Protein AF-A0A3D3L3G9-F1 (afdb_monomer_lite)

Secondary structure (DSSP, 8-state):
---SEE-TT--TT----TT---EE-B-TTSHHHHTT--TT-B-----EEEETTEEEETTTT--HHHHHHHHHHHH--

pLDDT: mean 92.99, std 5.5, range [55.78, 97.25]

Structure (mmCIF, N/CA/C/O backbone):
data_AF-A0A3D3L3G9-F1
#
_entry.id   AF-A0A3D3L3G9-F1
#
loop_
_atom_site.group_PDB
_atom_site.id
_atom_site.type_symbol
_atom_site.label_atom_id
_atom_site.label_alt_id
_atom_site.label_comp_id
_atom_site.label_asym_id
_atom_site.label_entity_id
_atom_site.label_seq_id
_atom_site.pdbx_PDB_ins_code
_atom_site.Cartn_x
_atom_site.Cartn_y
_atom_site.Cartn_z
_atom_site.occupancy
_atom_site.B_iso_or_equiv
_atom_site.auth_seq_id
_atom_site.auth_comp_id
_atom_site.auth_asym_id
_atom_site.auth_atom_id
_atom_site.pdbx_PDB_model_num
ATOM 1 N N . ALA A 1 1 ? 1.200 2.158 -2.832 1.00 91.56 1 ALA A N 1
ATOM 2 C CA . ALA A 1 1 ? 1.446 2.920 -4.080 1.00 91.56 1 ALA A CA 1
ATOM 3 C C . ALA A 1 1 ? 2.485 2.202 -4.949 1.00 91.56 1 ALA A C 1
ATOM 5 O O . ALA A 1 1 ? 2.934 1.128 -4.564 1.00 91.56 1 ALA A O 1
ATOM 6 N N . HIS A 1 2 ? 2.828 2.768 -6.114 1.00 95.62 2 HIS A N 1
ATOM 7 C CA . HIS A 1 2 ? 3.895 2.288 -7.013 1.00 95.62 2 HIS A CA 1
ATOM 8 C C . HIS A 1 2 ? 3.727 0.869 -7.582 1.00 95.62 2 HIS A C 1
ATOM 10 O O . HIS A 1 2 ? 4.700 0.229 -7.964 1.00 95.62 2 HIS A O 1
ATOM 16 N N . LEU A 1 3 ? 2.498 0.361 -7.678 1.00 96.00 3 LEU A N 1
ATOM 17 C CA . LEU A 1 3 ? 2.251 -0.997 -8.168 1.00 96.00 3 LEU A CA 1
ATOM 18 C C . LEU A 1 3 ? 2.640 -1.143 -9.646 1.00 96.00 3 LEU A C 1
ATOM 20 O O . LEU A 1 3 ? 2.358 -0.261 -10.457 1.00 96.00 3 LEU A O 1
ATOM 24 N N . SER A 1 4 ? 3.255 -2.270 -10.004 1.00 96.38 4 SER A N 1
ATOM 25 C CA . SER A 1 4 ? 3.499 -2.642 -11.408 1.00 96.38 4 SER A CA 1
ATOM 26 C C . SER A 1 4 ? 2.250 -3.237 -12.061 1.00 96.38 4 SER A C 1
ATOM 28 O O . SER A 1 4 ? 2.083 -3.165 -13.276 1.00 96.38 4 SER A O 1
ATOM 30 N N . HIS A 1 5 ? 1.361 -3.804 -11.244 1.00 96.69 5 HIS A N 1
ATOM 31 C CA . HIS A 1 5 ? 0.110 -4.406 -11.671 1.00 96.69 5 HIS A CA 1
ATOM 32 C C . HIS A 1 5 ? -0.932 -4.329 -10.550 1.00 96.69 5 HIS A C 1
ATOM 34 O O . HIS A 1 5 ? -0.602 -4.527 -9.379 1.00 96.69 5 HIS A O 1
ATOM 40 N N . ILE A 1 6 ? -2.186 -4.081 -10.923 1.00 96.94 6 ILE A N 1
ATOM 41 C CA . ILE A 1 6 ? -3.364 -4.236 -10.065 1.00 96.94 6 ILE A CA 1
ATOM 42 C C . ILE A 1 6 ? -4.152 -5.410 -10.637 1.00 96.94 6 ILE A C 1
ATOM 44 O O . ILE A 1 6 ? -4.416 -5.430 -11.841 1.00 96.94 6 ILE A O 1
ATOM 48 N N . ASP A 1 7 ? -4.505 -6.379 -9.792 1.00 96.62 7 ASP A N 1
ATOM 49 C CA . ASP A 1 7 ? -5.307 -7.523 -10.225 1.00 96.62 7 ASP A CA 1
ATOM 50 C C . ASP A 1 7 ? -6.666 -7.030 -10.754 1.00 96.62 7 ASP A C 1
ATOM 52 O O . ASP A 1 7 ? -7.346 -6.240 -10.103 1.00 96.62 7 ASP A O 1
ATOM 56 N N . SER A 1 8 ? -7.064 -7.484 -11.947 1.00 95.94 8 SER A N 1
ATOM 57 C CA . SER A 1 8 ? -8.273 -7.006 -12.644 1.00 95.94 8 SER A CA 1
ATOM 58 C C . SER A 1 8 ? -9.590 -7.216 -11.879 1.00 95.94 8 SER A C 1
ATOM 60 O O . SER A 1 8 ? -10.595 -6.563 -12.174 1.00 95.94 8 SER A O 1
ATOM 62 N N . THR A 1 9 ? -9.598 -8.114 -10.891 1.00 95.81 9 THR A N 1
ATOM 63 C CA . THR A 1 9 ? -10.743 -8.346 -10.003 1.00 95.81 9 THR A CA 1
ATOM 64 C C . THR A 1 9 ? -10.858 -7.293 -8.897 1.00 95.81 9 THR A C 1
ATOM 66 O O . THR A 1 9 ? -11.926 -7.140 -8.305 1.00 95.81 9 THR A O 1
ATOM 69 N N . ILE A 1 10 ? -9.791 -6.533 -8.634 1.00 97.12 10 ILE A N 1
ATOM 70 C CA . ILE A 1 10 ? -9.761 -5.452 -7.650 1.00 97.12 10 ILE A CA 1
ATOM 71 C C . ILE A 1 10 ? -10.254 -4.166 -8.304 1.00 97.12 10 ILE A C 1
ATOM 73 O O . ILE A 1 10 ? -9.538 -3.494 -9.044 1.00 97.12 10 ILE A O 1
ATOM 77 N N . GLN A 1 11 ? -11.504 -3.820 -8.010 1.00 96.69 11 GLN A N 1
ATOM 78 C CA . GLN A 1 11 ? -12.179 -2.635 -8.533 1.00 96.69 11 GLN A CA 1
ATOM 79 C C . GLN A 1 11 ? -12.842 -1.840 -7.397 1.00 96.69 11 GLN A C 1
ATOM 81 O O . GLN A 1 11 ? -13.113 -2.395 -6.328 1.00 96.69 11 GLN A O 1
ATOM 86 N N . PRO A 1 12 ? -13.122 -0.538 -7.582 1.00 97.00 12 PRO A N 1
ATOM 87 C CA . PRO A 1 12 ? -13.828 0.245 -6.573 1.00 97.00 12 PRO A CA 1
ATOM 88 C C . PRO A 1 12 ? -15.145 -0.419 -6.140 1.00 97.00 12 PRO A C 1
ATOM 90 O O . 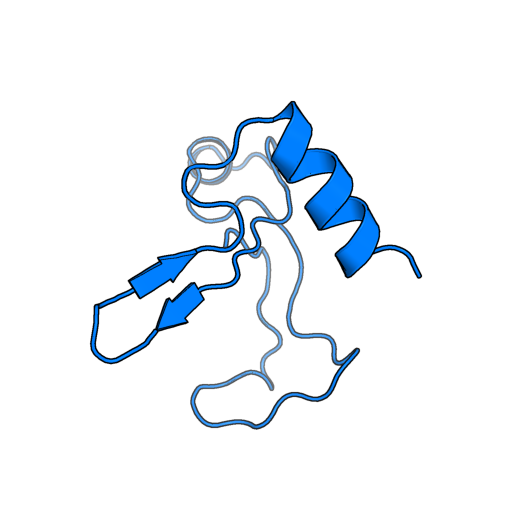PRO A 1 12 ? -15.941 -0.840 -6.975 1.00 97.00 12 PRO A O 1
ATOM 93 N N . GLY A 1 13 ? -15.370 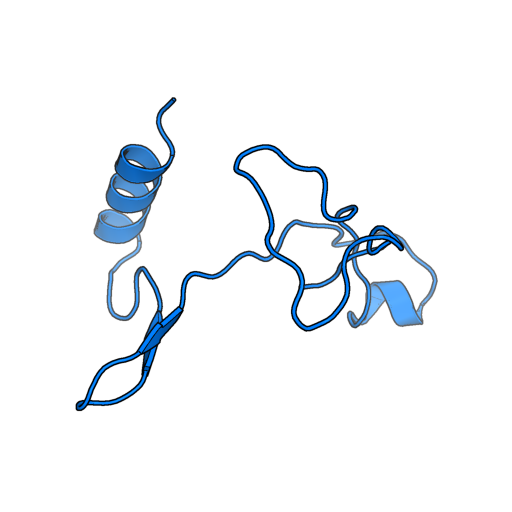-0.505 -4.827 1.00 96.88 13 GLY A N 1
ATOM 94 C CA . GLY A 1 13 ? -16.588 -1.076 -4.240 1.00 96.88 13 GLY A CA 1
ATOM 95 C C . GLY A 1 13 ? -16.540 -2.577 -3.932 1.00 96.88 13 GLY A C 1
ATOM 96 O O . GLY A 1 13 ? -17.473 -3.082 -3.307 1.00 96.88 13 GLY A O 1
ATOM 97 N N . ILE A 1 14 ? -15.477 -3.301 -4.305 1.00 96.94 14 ILE A N 1
ATOM 98 C CA . ILE A 1 14 ? -15.354 -4.719 -3.938 1.00 96.94 14 ILE A CA 1
ATOM 99 C C . ILE A 1 14 ? -14.942 -4.906 -2.471 1.00 96.94 14 ILE A C 1
ATOM 101 O O . ILE A 1 14 ? -14.249 -4.079 -1.880 1.00 96.94 14 ILE A O 1
ATOM 105 N N . THR A 1 15 ? -15.324 -6.043 -1.887 1.00 97.25 15 THR A N 1
ATOM 106 C CA . THR A 1 15 ? -14.795 -6.487 -0.589 1.00 97.25 15 THR A CA 1
ATOM 107 C C . THR A 1 15 ? -13.554 -7.347 -0.804 1.00 97.25 15 THR A C 1
ATOM 109 O O . THR A 1 15 ? -13.599 -8.317 -1.559 1.00 97.25 15 THR A O 1
ATOM 112 N N . VAL A 1 16 ? -12.466 -7.026 -0.104 1.00 95.81 16 VAL A N 1
ATOM 113 C CA . VAL A 1 16 ? -11.202 -7.778 -0.140 1.00 95.81 16 VAL A CA 1
ATOM 114 C C . VAL A 1 16 ? -11.055 -8.605 1.137 1.00 95.81 16 VAL A C 1
ATOM 116 O O . VAL A 1 16 ? -11.382 -8.139 2.229 1.00 95.81 16 VAL A O 1
ATOM 119 N N . LYS 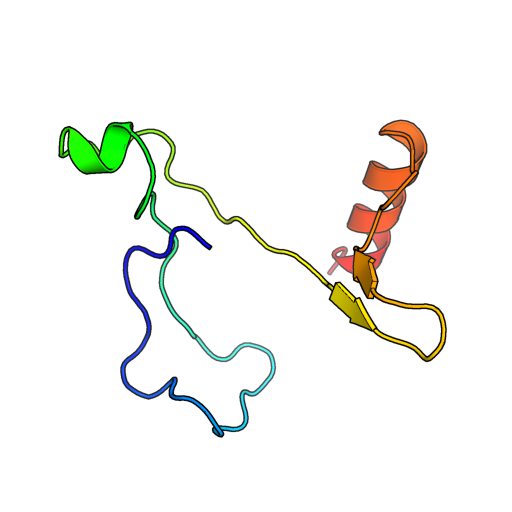A 1 17 ? -10.559 -9.841 1.017 1.00 95.75 17 LYS A N 1
ATOM 120 C CA . LYS A 1 17 ? -10.278 -10.723 2.163 1.00 95.75 17 LYS A CA 1
ATOM 121 C C . LYS A 1 17 ? -8.814 -10.632 2.593 1.00 95.75 17 LYS A C 1
ATOM 123 O O . LYS A 1 17 ? -7.925 -10.397 1.778 1.00 95.75 17 LYS A O 1
ATOM 128 N N . ARG A 1 18 ? -8.538 -10.897 3.875 1.00 92.88 18 ARG A N 1
ATOM 129 C CA . ARG A 1 18 ? -7.159 -11.047 4.371 1.00 92.88 18 ARG A CA 1
ATOM 130 C C . ARG A 1 18 ? -6.420 -12.109 3.548 1.00 92.88 18 ARG A C 1
ATOM 132 O O . ARG A 1 18 ? -6.943 -13.203 3.358 1.00 92.88 18 ARG A O 1
ATOM 139 N N . GLY A 1 19 ? -5.211 -11.783 3.092 1.00 90.62 19 GLY A N 1
ATOM 140 C CA . GLY A 1 19 ? -4.372 -12.679 2.288 1.00 90.62 19 GLY A CA 1
ATOM 141 C C . GLY A 1 19 ? -4.749 -12.759 0.806 1.00 90.62 19 GLY A C 1
ATOM 142 O O . GLY A 1 19 ? -4.083 -13.465 0.056 1.00 90.62 19 GLY A O 1
ATOM 143 N N . GLN A 1 20 ? -5.785 -12.041 0.363 1.00 95.81 20 GLN A N 1
ATOM 144 C CA . GLN A 1 20 ? -6.114 -11.944 -1.055 1.00 95.81 20 GLN A CA 1
ATOM 145 C C . GLN A 1 20 ? -5.019 -11.171 -1.800 1.00 95.81 20 GLN A C 1
ATOM 147 O O . GLN A 1 20 ? -4.604 -10.094 -1.369 1.00 95.81 20 GLN A O 1
ATOM 152 N N . LEU A 1 21 ? -4.574 -11.710 -2.935 1.00 95.06 21 LEU A N 1
ATOM 153 C CA . LEU A 1 21 ? -3.686 -10.999 -3.847 1.00 95.06 21 LEU A CA 1
ATOM 154 C C . LEU A 1 21 ? -4.433 -9.805 -4.452 1.00 95.06 21 LEU A C 1
ATOM 156 O O . LEU A 1 21 ? -5.522 -9.976 -4.995 1.00 95.06 21 LEU A O 1
ATOM 160 N N . ILE A 1 22 ? -3.846 -8.610 -4.358 1.00 96.56 22 ILE A N 1
ATOM 161 C CA . ILE A 1 22 ? -4.445 -7.379 -4.903 1.00 96.56 22 ILE A CA 1
ATOM 162 C C . ILE A 1 22 ? -3.624 -6.733 -6.027 1.00 96.56 22 ILE A C 1
ATOM 164 O O . ILE A 1 22 ? -4.106 -5.844 -6.726 1.00 96.56 22 ILE A O 1
ATOM 168 N N . GLY A 1 23 ? -2.376 -7.161 -6.209 1.00 95.94 23 GLY A N 1
ATOM 169 C CA . GLY A 1 23 ? -1.464 -6.578 -7.183 1.00 95.94 23 GLY A CA 1
ATOM 170 C C . GLY A 1 23 ? -0.018 -6.994 -6.948 1.00 95.94 23 GLY A C 1
ATOM 171 O O . GLY A 1 23 ? 0.273 -7.848 -6.111 1.00 95.94 23 GLY A O 1
ATOM 172 N N . MET A 1 24 ? 0.889 -6.368 -7.693 1.00 96.44 24 MET A N 1
ATOM 173 C CA . MET A 1 24 ? 2.331 -6.608 -7.629 1.00 96.44 24 MET A CA 1
ATOM 174 C C . MET A 1 24 ? 3.068 -5.299 -7.340 1.00 96.44 24 MET A C 1
ATOM 176 O O . MET A 1 24 ? 2.732 -4.253 -7.902 1.00 96.44 24 MET A O 1
ATOM 180 N N . SER A 1 25 ? 4.086 -5.350 -6.476 1.00 95.81 25 SER A N 1
ATOM 181 C CA . SER A 1 25 ? 4.957 -4.200 -6.218 1.00 95.81 25 SER A CA 1
ATOM 182 C C . SER A 1 25 ? 5.706 -3.780 -7.486 1.00 95.81 25 SER A C 1
ATOM 184 O O . SER A 1 25 ? 5.842 -4.539 -8.449 1.00 95.81 25 SER A O 1
ATOM 186 N N . GLY A 1 26 ? 6.158 -2.535 -7.518 1.00 96.62 26 GLY A N 1
ATOM 187 C CA . GLY A 1 26 ? 6.832 -1.963 -8.673 1.00 96.62 26 GLY A CA 1
ATOM 188 C C . GLY A 1 26 ? 7.417 -0.599 -8.345 1.00 96.62 26 GLY A C 1
ATOM 189 O O . GLY A 1 26 ? 7.650 -0.278 -7.181 1.00 96.62 26 GLY A O 1
ATOM 190 N N . ASN A 1 27 ? 7.642 0.197 -9.384 1.00 97.00 27 ASN A N 1
ATOM 191 C CA . ASN A 1 27 ? 8.132 1.569 -9.284 1.00 97.00 27 ASN A CA 1
ATOM 192 C C . ASN A 1 27 ? 7.276 2.567 -10.091 1.00 97.00 27 ASN A C 1
ATOM 194 O O . ASN A 1 27 ? 7.731 3.673 -10.379 1.00 97.00 27 ASN A O 1
ATOM 198 N N . SER A 1 28 ? 6.042 2.211 -10.472 1.00 96.00 28 SER A N 1
ATOM 199 C CA . SER A 1 28 ? 5.157 3.080 -11.267 1.00 96.00 28 SER A CA 1
ATOM 200 C C . SER A 1 28 ? 4.984 4.458 -10.620 1.00 96.00 28 SER A C 1
ATOM 202 O O . SER A 1 28 ? 4.749 4.553 -9.417 1.00 96.00 28 SER A O 1
ATOM 204 N N . GLY A 1 29 ? 5.075 5.534 -11.405 1.00 93.44 29 GLY A N 1
ATOM 205 C CA . GLY A 1 29 ? 4.958 6.908 -10.894 1.00 93.44 29 GLY A CA 1
ATOM 206 C C . GLY A 1 29 ? 6.234 7.478 -10.257 1.00 93.44 29 GLY A C 1
ATOM 207 O O . GLY A 1 29 ? 6.161 8.515 -9.609 1.00 93.44 29 GLY A O 1
ATOM 208 N N . THR A 1 30 ? 7.389 6.823 -10.427 1.00 94.25 30 THR A N 1
ATOM 209 C CA . THR A 1 30 ? 8.707 7.326 -9.994 1.00 94.25 30 THR A CA 1
ATOM 210 C C . THR A 1 30 ? 9.566 7.766 -11.188 1.00 94.25 30 THR A C 1
ATOM 212 O O . THR A 1 30 ? 9.316 7.362 -12.324 1.00 94.25 30 THR A O 1
ATOM 215 N N . GLU A 1 31 ? 10.610 8.570 -10.949 1.00 95.94 31 GLU A N 1
ATOM 216 C CA . GLU A 1 31 ? 11.560 8.990 -11.996 1.00 95.94 31 GLU A CA 1
ATOM 217 C C . GLU A 1 31 ? 12.226 7.799 -12.729 1.00 95.94 31 GLU A C 1
ATOM 219 O O . GLU A 1 31 ? 12.241 7.821 -13.965 1.00 95.94 31 GLU A O 1
ATOM 224 N N . PRO A 1 32 ? 12.728 6.742 -12.049 1.00 94.88 32 PRO A N 1
ATOM 225 C CA . PRO A 1 32 ? 13.281 5.567 -12.729 1.00 94.88 32 PRO A CA 1
ATOM 226 C C . PRO A 1 32 ? 12.305 4.885 -13.694 1.00 94.88 32 PRO A C 1
ATOM 228 O O . PRO A 1 32 ? 12.695 4.519 -14.804 1.00 94.88 32 PRO A O 1
ATOM 231 N N . ALA A 1 33 ? 11.023 4.783 -13.322 1.00 93.94 33 ALA A N 1
ATOM 232 C CA . ALA A 1 33 ? 10.001 4.210 -14.195 1.00 93.94 33 ALA A CA 1
ATOM 233 C C . ALA A 1 33 ? 9.808 5.036 -15.476 1.00 93.94 33 ALA A C 1
ATOM 235 O O . ALA A 1 33 ? 9.680 4.464 -16.557 1.00 93.94 33 ALA A O 1
ATOM 236 N N . THR A 1 34 ? 9.869 6.370 -15.389 1.00 94.12 34 THR A N 1
ATOM 237 C CA . THR A 1 34 ? 9.830 7.260 -16.566 1.00 94.12 34 THR A CA 1
ATOM 238 C C . THR A 1 34 ? 11.019 7.031 -17.501 1.00 94.12 34 THR A C 1
ATOM 240 O O . THR A 1 34 ? 10.879 7.133 -18.717 1.00 94.12 34 THR A O 1
ATOM 243 N N . LYS A 1 35 ? 12.187 6.672 -16.955 1.00 96.50 35 LYS A N 1
ATOM 244 C CA . LYS A 1 35 ? 13.382 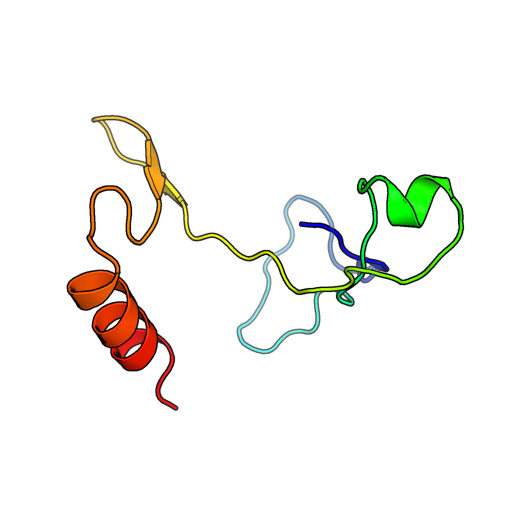6.305 -17.733 1.00 96.50 35 LYS A CA 1
ATOM 245 C C . LYS A 1 35 ? 13.356 4.858 -18.247 1.00 96.50 35 LYS A C 1
ATOM 247 O O . LYS A 1 35 ? 14.308 4.430 -18.892 1.00 96.50 35 LYS A O 1
ATOM 252 N N . GLY A 1 36 ? 12.291 4.103 -17.969 1.00 93.44 36 GLY A N 1
ATOM 253 C CA . GLY A 1 36 ? 12.129 2.714 -18.397 1.00 93.44 36 GLY A CA 1
ATOM 254 C C . GLY A 1 36 ? 12.931 1.697 -17.582 1.00 93.44 36 GLY A C 1
ATOM 255 O O . GLY A 1 36 ? 13.041 0.546 -18.005 1.00 93.44 36 GLY A O 1
ATOM 256 N N . THR A 1 37 ? 13.491 2.085 -16.430 1.00 95.00 37 THR A N 1
ATOM 257 C CA . THR A 1 37 ? 14.209 1.153 -15.549 1.00 95.00 37 THR A CA 1
ATOM 258 C C . THR A 1 37 ? 13.297 0.622 -14.445 1.00 95.00 37 THR A C 1
ATOM 260 O O . THR A 1 37 ? 12.215 1.147 -14.174 1.00 95.00 37 THR A O 1
ATOM 263 N N . ARG A 1 38 ? 13.730 -0.467 -13.802 1.00 91.50 38 ARG A N 1
ATOM 264 C CA . ARG A 1 38 ? 13.036 -1.079 -12.656 1.00 91.50 38 ARG A CA 1
ATOM 265 C C . ARG A 1 38 ? 13.627 -0.653 -11.312 1.00 91.50 38 ARG A C 1
ATOM 267 O O . ARG A 1 38 ? 13.257 -1.208 -10.279 1.00 91.50 38 ARG A O 1
ATOM 274 N N . ASP A 1 39 ? 14.548 0.306 -11.325 1.00 95.31 39 ASP A N 1
ATOM 275 C CA . ASP A 1 39 ? 15.230 0.744 -10.114 1.00 95.31 39 ASP A CA 1
ATOM 276 C C . ASP A 1 39 ? 14.237 1.387 -9.146 1.00 95.31 39 ASP A C 1
ATOM 278 O O . ASP A 1 39 ? 13.249 2.011 -9.550 1.00 95.31 39 ASP A O 1
ATOM 282 N N . GLY A 1 40 ? 14.496 1.204 -7.852 1.00 91.38 40 GLY A N 1
ATOM 283 C CA . GLY A 1 40 ? 13.642 1.735 -6.795 1.00 91.38 40 GLY A CA 1
ATOM 284 C C . GLY A 1 40 ? 12.289 1.035 -6.663 1.00 91.38 40 GLY A C 1
ATOM 285 O O . GLY A 1 40 ? 11.404 1.589 -6.019 1.00 91.38 40 GLY A O 1
ATOM 286 N N . ALA A 1 41 ? 12.091 -0.157 -7.239 1.00 94.12 41 ALA A N 1
ATOM 287 C CA . ALA A 1 41 ? 10.881 -0.937 -6.994 1.00 94.12 41 ALA A CA 1
ATOM 288 C C . ALA A 1 41 ? 10.803 -1.389 -5.526 1.00 94.12 41 ALA A C 1
ATOM 290 O O . ALA A 1 41 ? 11.679 -2.099 -5.036 1.00 94.12 41 ALA A O 1
ATOM 291 N N . HIS A 1 42 ? 9.746 -0.980 -4.828 1.00 92.94 42 HIS A N 1
ATOM 292 C CA . HIS A 1 42 ? 9.505 -1.311 -3.424 1.00 92.94 42 HIS A CA 1
ATOM 293 C C . HIS A 1 42 ? 8.004 -1.293 -3.122 1.00 92.94 42 HIS A C 1
ATOM 295 O O . HIS A 1 42 ? 7.192 -0.805 -3.910 1.00 92.94 42 HIS A O 1
ATOM 301 N N . LEU A 1 43 ? 7.615 -1.850 -1.976 1.00 90.44 43 LEU A N 1
ATOM 302 C CA . LEU A 1 43 ? 6.248 -1.728 -1.486 1.00 90.44 43 LEU A CA 1
ATOM 303 C C . LEU A 1 43 ? 6.120 -0.447 -0.657 1.00 90.44 43 LEU A C 1
ATOM 305 O O . LEU A 1 43 ? 6.710 -0.347 0.413 1.00 90.44 43 LEU A O 1
ATOM 309 N N . HIS A 1 44 ? 5.309 0.499 -1.132 1.00 91.31 44 HIS A N 1
ATOM 310 C CA . HIS A 1 44 ? 4.840 1.628 -0.325 1.00 91.31 44 HIS A CA 1
ATOM 311 C C . HIS A 1 44 ? 3.450 1.315 0.224 1.00 91.31 44 HIS A C 1
ATOM 313 O O . HIS A 1 44 ? 2.498 1.186 -0.558 1.00 91.31 44 HIS A O 1
ATOM 319 N N . TRP A 1 45 ? 3.333 1.193 1.544 1.00 89.75 45 TRP A N 1
ATOM 320 C CA . TRP A 1 45 ? 2.094 0.866 2.248 1.00 89.75 45 TRP A CA 1
ATOM 321 C C . TRP A 1 45 ? 1.847 1.858 3.384 1.00 89.75 45 TRP A C 1
ATOM 323 O O . TRP A 1 45 ? 2.778 2.234 4.090 1.00 89.75 45 TRP A O 1
ATOM 333 N N . GLU A 1 46 ? 0.588 2.250 3.562 1.00 90.81 46 GLU A N 1
ATOM 334 C CA . GLU A 1 46 ? 0.151 3.209 4.577 1.00 90.81 46 GLU A CA 1
ATOM 335 C C . GLU A 1 46 ? -1.147 2.725 5.229 1.00 90.81 46 GLU A C 1
ATOM 337 O O . GLU A 1 46 ? -1.994 2.109 4.576 1.00 90.81 46 GLU A O 1
ATOM 342 N N . LEU A 1 47 ? -1.316 3.058 6.510 1.00 90.56 47 LEU A N 1
ATOM 343 C CA . LEU A 1 47 ? -2.582 2.944 7.226 1.00 90.56 47 LEU A CA 1
ATOM 344 C C . LEU A 1 47 ? -3.028 4.341 7.647 1.00 90.56 47 LEU A C 1
ATOM 346 O O . LEU A 1 47 ? -2.427 4.940 8.540 1.00 90.56 47 LEU A O 1
ATOM 350 N N . LEU A 1 48 ? -4.083 4.829 6.999 1.00 93.06 48 LEU A N 1
ATOM 351 C CA . LEU A 1 48 ? -4.725 6.099 7.315 1.00 93.06 48 LEU A CA 1
ATOM 352 C C . LEU A 1 48 ? -5.875 5.863 8.298 1.00 93.06 48 LEU A C 1
ATOM 354 O O . LEU A 1 48 ? -6.718 4.987 8.097 1.00 93.06 48 LEU A O 1
ATOM 358 N N . LEU A 1 49 ? -5.900 6.651 9.366 1.00 90.81 49 LEU A N 1
ATOM 359 C CA . LEU A 1 49 ? -6.924 6.655 10.398 1.00 90.81 49 LEU A CA 1
ATOM 360 C C . LEU A 1 49 ? -7.687 7.974 10.300 1.00 90.81 49 LEU A C 1
ATOM 362 O O . LEU A 1 49 ? -7.122 9.047 10.490 1.00 90.81 49 LEU A O 1
ATOM 366 N N . GLN A 1 50 ? -8.984 7.898 10.018 1.00 93.25 50 GLN A N 1
ATOM 367 C CA . GLN A 1 50 ? -9.848 9.071 9.913 1.00 93.25 50 GLN A CA 1
ATOM 368 C C . GLN A 1 50 ? -10.862 9.086 11.056 1.00 93.25 50 GLN A C 1
ATOM 370 O O . GLN A 1 50 ? -11.524 8.086 11.337 1.00 93.25 50 GLN A O 1
ATOM 375 N N . ASN A 1 51 ? -10.997 10.230 11.725 1.00 89.31 51 ASN A N 1
ATOM 376 C CA . ASN A 1 51 ? -12.014 10.458 12.748 1.00 89.31 51 ASN A CA 1
ATOM 377 C C . ASN A 1 51 ? -12.532 11.908 12.693 1.00 89.31 51 ASN A C 1
ATOM 379 O O . ASN A 1 51 ? -12.155 12.687 11.821 1.00 89.31 51 ASN A O 1
ATOM 383 N N . LYS A 1 52 ? -13.419 12.292 13.625 1.00 92.69 52 LYS A N 1
ATOM 384 C CA . LYS A 1 52 ? -13.993 13.655 13.674 1.00 92.69 52 LYS A CA 1
ATOM 385 C C . LYS A 1 52 ? -12.939 14.770 13.770 1.00 92.69 52 LYS A C 1
ATOM 387 O O . LYS A 1 52 ? -13.234 15.898 13.397 1.00 92.69 52 LYS A O 1
ATOM 392 N N . GLY A 1 53 ? -11.754 14.468 14.297 1.00 88.88 53 GLY A N 1
ATOM 393 C CA . GLY A 1 53 ? -10.625 15.384 14.443 1.00 88.88 53 GLY A CA 1
ATOM 394 C C . GLY A 1 53 ? -9.695 15.456 13.229 1.00 88.88 53 GLY A C 1
ATOM 395 O O . GLY A 1 53 ? -8.719 16.196 13.289 1.00 88.88 53 GLY A O 1
ATOM 396 N N . GLY A 1 54 ? -9.979 14.725 12.147 1.00 92.94 54 GLY A N 1
ATOM 397 C CA . GLY A 1 54 ? -9.193 14.740 10.913 1.00 92.94 54 GLY A CA 1
ATOM 398 C C . GLY A 1 54 ? -8.591 13.383 10.557 1.00 92.94 54 GLY A C 1
ATOM 399 O O . GLY A 1 54 ? -9.049 12.333 11.015 1.00 92.94 54 GLY A O 1
ATOM 400 N N . GLU A 1 55 ? -7.574 13.428 9.702 1.00 94.50 55 GLU A N 1
ATOM 401 C CA . GLU A 1 55 ? -6.818 12.269 9.230 1.00 94.50 55 GLU A CA 1
ATOM 402 C C . GLU A 1 55 ? -5.445 12.222 9.903 1.00 94.50 55 GLU A C 1
ATOM 404 O O . GLU A 1 55 ? -4.762 13.241 10.022 1.00 94.50 55 GLU A O 1
ATOM 409 N N . SER A 1 56 ? -5.042 11.027 10.324 1.00 93.44 56 SER A N 1
ATOM 410 C CA . SER A 1 56 ? -3.676 10.716 10.723 1.00 93.44 56 SER A CA 1
ATOM 411 C C . SER A 1 56 ? -3.189 9.434 10.054 1.00 93.44 56 SER A C 1
ATOM 413 O O . SER A 1 56 ? -3.984 8.655 9.531 1.00 93.44 56 SER A O 1
ATOM 415 N N . TYR A 1 57 ? -1.880 9.193 10.071 1.00 92.69 57 TYR A N 1
ATOM 416 C CA . TYR A 1 57 ? -1.293 7.941 9.586 1.00 92.69 57 TYR A CA 1
ATOM 417 C C . TYR A 1 57 ? -0.572 7.181 10.703 1.00 92.69 57 TYR A C 1
ATOM 419 O O . TYR A 1 57 ? -0.092 7.768 11.677 1.00 92.69 57 TYR A O 1
ATOM 427 N N . LEU A 1 58 ? -0.501 5.852 10.579 1.00 91.44 58 LEU A N 1
ATOM 428 C CA . LEU A 1 58 ? 0.219 5.002 11.528 1.00 91.44 58 LEU A CA 1
ATOM 429 C C . LEU A 1 58 ? 1.681 5.455 11.651 1.00 91.44 58 LEU A C 1
ATOM 431 O O . LEU A 1 58 ? 2.419 5.459 10.670 1.00 91.44 58 LEU A O 1
ATOM 435 N N . GLY A 1 59 ? 2.097 5.811 12.867 1.00 92.12 59 GLY A N 1
ATOM 436 C CA . GLY A 1 59 ? 3.452 6.294 13.139 1.00 92.12 59 GLY A CA 1
ATOM 437 C C . GLY A 1 59 ? 3.647 7.804 13.004 1.00 92.12 59 GLY A C 1
ATOM 438 O O . GLY A 1 59 ? 4.759 8.289 13.200 1.00 92.12 59 GLY A O 1
ATOM 439 N N . GLN A 1 60 ? 2.596 8.570 12.698 1.00 93.31 60 GLN A N 1
ATOM 440 C CA . GLN A 1 60 ? 2.684 10.026 12.631 1.00 93.31 60 GLN A CA 1
ATOM 441 C C . GLN A 1 60 ? 3.172 10.623 13.956 1.00 93.31 60 GLN A C 1
ATOM 443 O O . GLN A 1 60 ? 2.603 10.372 15.017 1.00 93.31 60 GLN A O 1
ATOM 448 N N . GLY A 1 61 ? 4.223 11.441 13.877 1.00 93.19 61 GLY A N 1
ATOM 449 C CA . GLY A 1 61 ? 4.825 12.098 15.038 1.00 93.19 61 GLY A CA 1
ATOM 450 C C . GLY A 1 61 ? 5.692 11.192 15.918 1.00 93.19 61 GLY A C 1
ATOM 451 O O . GLY A 1 61 ? 6.226 11.684 16.908 1.00 93.19 61 GLY A O 1
ATOM 452 N N . LEU A 1 62 ? 5.859 9.909 15.575 1.00 95.56 62 LEU A N 1
ATOM 453 C CA . LEU A 1 62 ? 6.767 9.015 16.292 1.00 95.56 62 LEU A CA 1
ATOM 454 C C . LEU A 1 62 ? 8.210 9.183 15.816 1.00 95.56 62 LEU A C 1
ATOM 456 O O . LEU A 1 62 ? 8.477 9.410 14.633 1.00 95.56 62 LEU A O 1
ATOM 460 N N . SER A 1 63 ? 9.142 9.028 16.755 1.00 96.25 63 SER A N 1
ATOM 461 C CA . SER A 1 63 ? 10.558 8.873 16.439 1.00 96.25 63 SER A CA 1
ATOM 462 C C . SER A 1 63 ? 10.815 7.504 15.799 1.00 96.25 63 SER A C 1
ATOM 464 O O . SER A 1 63 ? 9.984 6.598 15.883 1.00 96.25 63 SER A O 1
ATOM 466 N N . TYR A 1 64 ? 11.983 7.324 15.179 1.00 91.94 64 TYR A N 1
ATOM 467 C CA . TYR A 1 64 ? 12.378 6.017 14.648 1.00 91.94 64 TYR A CA 1
ATOM 468 C C . TYR A 1 64 ? 12.421 4.937 15.744 1.00 91.94 64 TYR A C 1
ATOM 470 O O . TYR A 1 64 ? 11.944 3.821 15.524 1.00 91.94 64 TYR A O 1
ATOM 478 N N . ASP A 1 65 ? 12.928 5.298 16.925 1.00 96.06 65 ASP A N 1
ATOM 479 C CA . ASP A 1 65 ? 13.091 4.390 18.064 1.00 96.06 65 ASP A CA 1
ATOM 480 C C . ASP A 1 65 ? 11.745 3.908 18.626 1.00 96.06 65 ASP A C 1
ATOM 482 O O . ASP A 1 65 ? 11.673 2.804 19.162 1.00 96.06 65 ASP A O 1
ATOM 486 N N . ASP A 1 66 ? 10.668 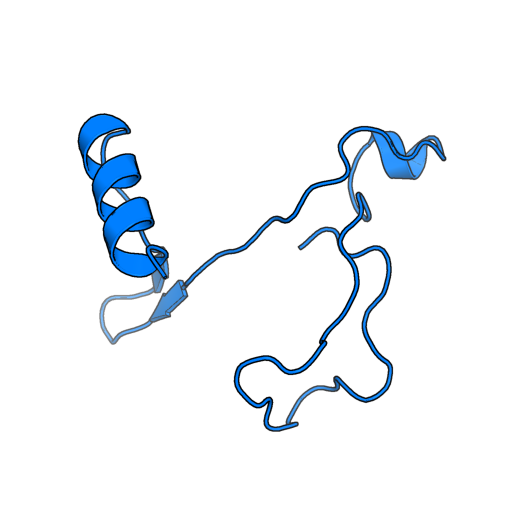4.678 18.436 1.00 96.00 66 ASP A N 1
ATOM 487 C CA . ASP A 1 66 ? 9.300 4.285 18.802 1.00 96.00 66 ASP A CA 1
ATOM 488 C C . ASP A 1 66 ? 8.561 3.589 17.648 1.00 96.00 66 ASP A C 1
ATOM 490 O O . ASP A 1 66 ? 7.793 2.642 17.852 1.00 96.00 66 ASP A O 1
ATOM 494 N N . LEU A 1 67 ? 8.791 4.044 16.413 1.00 93.25 67 LEU A N 1
ATOM 495 C CA . LEU A 1 67 ? 8.129 3.527 15.219 1.00 93.25 67 LEU A CA 1
ATOM 496 C C . LEU A 1 67 ? 8.541 2.084 14.925 1.00 93.25 67 LEU A C 1
ATOM 498 O O . LEU A 1 67 ? 7.690 1.247 14.622 1.00 93.25 67 LEU A O 1
ATOM 502 N N . PHE A 1 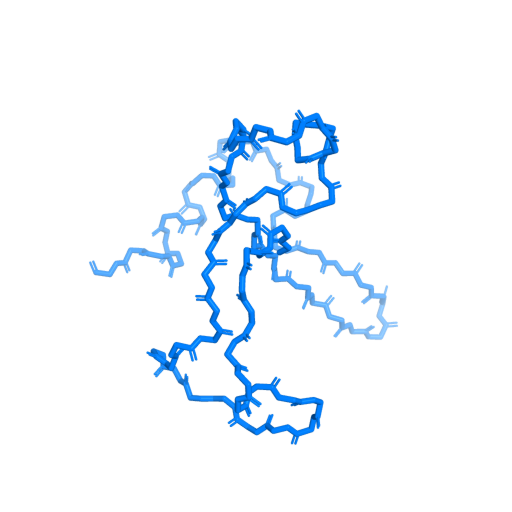68 ? 9.835 1.776 15.005 1.00 90.81 68 PHE A N 1
ATOM 503 C CA . PHE A 1 68 ? 10.340 0.459 14.627 1.00 90.81 68 PHE A CA 1
ATOM 504 C C . PHE A 1 68 ? 9.798 -0.670 15.532 1.00 90.81 68 PHE A C 1
ATOM 506 O O . PHE A 1 68 ? 9.300 -1.668 14.999 1.00 90.81 68 PHE A O 1
ATOM 513 N N . PRO A 1 69 ? 9.777 -0.535 16.875 1.00 93.81 69 PRO A N 1
ATOM 514 C CA . PRO A 1 69 ? 9.112 -1.503 17.749 1.00 93.81 69 PRO A CA 1
ATOM 515 C C . PRO A 1 69 ? 7.603 -1.619 17.507 1.00 93.81 69 PRO A C 1
ATOM 517 O O . PRO A 1 69 ? 7.076 -2.731 17.528 1.00 93.81 69 PRO A O 1
ATOM 520 N N . LEU A 1 70 ? 6.906 -0.503 17.249 1.00 91.94 70 LEU A N 1
ATOM 521 C CA . LEU A 1 70 ? 5.473 -0.511 16.938 1.00 91.94 70 LEU A CA 1
ATOM 522 C C . LEU A 1 70 ? 5.178 -1.351 15.690 1.00 91.94 70 LEU A C 1
ATOM 524 O O . LEU A 1 70 ? 4.291 -2.205 15.717 1.00 91.94 70 LEU A O 1
ATOM 528 N N . LEU A 1 71 ? 5.932 -1.133 14.611 1.00 89.69 71 LEU A N 1
ATOM 529 C CA . LEU A 1 71 ? 5.781 -1.897 13.374 1.00 89.69 71 LEU A CA 1
ATOM 530 C C . LEU A 1 71 ? 6.082 -3.380 13.604 1.00 89.69 71 LEU A C 1
ATOM 532 O O . LEU A 1 71 ? 5.308 -4.226 13.161 1.00 89.69 71 LEU A O 1
ATOM 536 N N . ASN A 1 72 ? 7.142 -3.703 14.352 1.00 89.44 72 ASN A N 1
ATOM 537 C CA . ASN A 1 72 ? 7.445 -5.091 14.694 1.00 89.44 72 ASN A CA 1
ATOM 538 C C . ASN A 1 72 ? 6.313 -5.750 15.481 1.00 89.44 72 ASN A C 1
ATOM 540 O O . ASN A 1 72 ? 5.992 -6.881 15.174 1.00 89.44 72 ASN A O 1
ATOM 544 N N . ASN A 1 73 ? 5.671 -5.065 16.428 1.00 89.50 73 ASN A N 1
ATOM 545 C CA . ASN A 1 73 ? 4.538 -5.622 17.175 1.00 89.50 73 ASN A CA 1
ATOM 546 C C . ASN A 1 73 ? 3.311 -5.877 16.275 1.00 89.50 73 ASN A C 1
ATOM 548 O O . ASN A 1 73 ? 2.649 -6.905 16.380 1.00 89.50 73 ASN A O 1
ATOM 552 N N . ILE A 1 74 ? 3.017 -4.961 15.347 1.00 87.19 74 ILE A N 1
ATOM 553 C CA . ILE A 1 74 ? 1.868 -5.097 14.435 1.00 87.19 74 ILE A CA 1
ATOM 554 C C . ILE A 1 74 ? 2.087 -6.221 13.412 1.00 87.19 74 ILE A C 1
ATOM 556 O O . ILE A 1 74 ? 1.139 -6.923 13.056 1.00 87.19 74 ILE A O 1
ATOM 560 N N . PHE A 1 75 ? 3.319 -6.370 12.920 1.00 82.56 75 PHE A N 1
ATOM 561 C CA . PHE A 1 75 ? 3.648 -7.269 11.812 1.00 82.56 75 PHE A CA 1
ATOM 562 C C . PHE A 1 75 ? 4.414 -8.531 12.222 1.00 82.56 75 PHE A C 1
ATOM 564 O O . PHE A 1 75 ? 4.664 -9.372 11.359 1.00 82.56 75 PHE A O 1
ATOM 571 N N . SER A 1 76 ? 4.761 -8.702 13.500 1.00 75.31 76 SER A N 1
ATOM 572 C CA . SER A 1 76 ? 5.295 -9.963 14.015 1.00 75.31 76 SER A CA 1
ATOM 573 C C . SER A 1 76 ? 4.232 -11.046 13.873 1.00 75.31 76 SER A C 1
ATOM 575 O O . SER A 1 76 ? 3.155 -10.953 14.465 1.00 75.31 76 SER A O 1
ATOM 577 N N . TYR A 1 77 ? 4.546 -12.040 13.050 1.00 55.78 77 TYR A N 1
ATOM 578 C CA . TYR A 1 77 ? 3.700 -13.170 12.694 1.00 55.78 77 TYR A CA 1
ATOM 579 C C . TYR A 1 77 ? 4.395 -14.475 13.063 1.00 55.78 77 TYR A C 1
ATOM 581 O O . TYR A 1 77 ? 5.629 -14.548 12.858 1.00 55.78 77 TYR A O 1
#

Radius of gyration: 15.74 Å; chains: 1; bounding box: 32×29×37 Å

Sequence (77 aa):
AHLSHIDSTIQPGITVKRGQLIGMSGNSGTEPATKGTRDGAHLHWELLLQNKGGESYLGQGLSYDDLFPLLNNIFSY

Foldseek 3Di:
DQFPFAPPVDDPPDDDDPPDDGGHWFRPPDPCVVVVHGPPTDDDDWDWDQDPVGIDTQQVPHDPVVNVVVVCVVPVD